Protein AF-T1GFI7-F1 (afdb_monomer_lite)

Secondary structure (DSSP, 8-state):
-PPP-------TT-SS-SEEEEEETTEEEEEEEEEETTEEEEEEEEEETTT--EEEEEEE-HHHHHHHHHHHHHHHHHHHHHHHHHHHHHHHHHHHHHHHHHHHHHTT------------------

InterPro domains:
  IPR003417 Core-binding factor, beta subunit [PF02312] (8-99)
  IPR003417 Core-binding factor, beta sub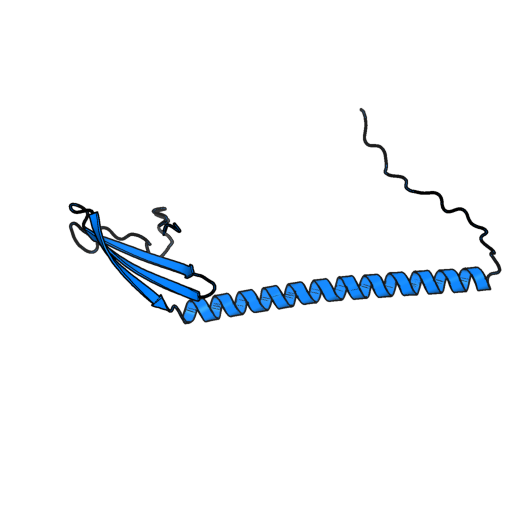unit [PTHR10276] (13-108)
  IPR036552 Core-binding factor, beta subunit superfamily [G3DSA:2.40.250.10] (2-75)
  IPR036552 Core-binding factor, beta subunit superfamily [SSF50723] (6-73)

pLDDT: mean 78.05, std 18.3, range [36.25, 94.75]

Organism: Megaselia scalaris (NCBI:txid36166)

Foldseek 3Di:
DDDDDADQPPPVPPPDHQWDCPPDPQKIWGWDWDADPNFTWIKTKMAGNPVRDIDIDIDGDPVVSVVVVVVVVVVVVVVVVVVVVVVVVVVVVVVVVVVVVVVCVVVVPPPDDDPDDDDPDDDDDD

Sequence (126 aa):
MDAIVFNANQNPYIPDKECDFDKEHGKVHLKSHFIMNGVCVRFRGWLDLDRLDGVGCLEYDERRAMHEDAILRDQIECYNRQLRQIEDSKRVYRDVNRQEEMEAVRRGIATGATRISLFSSETQAR

Structure (mmCIF, N/CA/C/O backbone):
data_AF-T1GFI7-F1
#
_entry.id   AF-T1GFI7-F1
#
loop_
_atom_site.group_PDB
_atom_site.id
_atom_site.type_symbol
_atom_site.label_atom_id
_atom_site.label_alt_id
_atom_site.label_comp_id
_atom_site.label_asym_id
_atom_site.label_entity_id
_atom_site.label_seq_id
_atom_site.pdbx_PDB_ins_code
_atom_site.Cartn_x
_atom_site.Cartn_y
_atom_site.Cartn_z
_atom_site.occupancy
_atom_site.B_iso_or_equiv
_atom_site.auth_seq_id
_atom_site.auth_comp_id
_atom_site.auth_asym_id
_atom_site.auth_atom_id
_atom_site.pdbx_PDB_model_num
ATOM 1 N N . MET A 1 1 ? 10.101 -11.925 11.818 1.00 44.12 1 MET A N 1
ATOM 2 C CA . MET A 1 1 ? 8.769 -11.409 12.183 1.00 44.12 1 MET A CA 1
ATOM 3 C C . MET A 1 1 ? 8.657 -10.057 11.522 1.00 44.12 1 MET A C 1
ATOM 5 O O . MET A 1 1 ? 9.411 -9.171 11.903 1.00 44.12 1 MET A O 1
ATOM 9 N N . ASP A 1 2 ? 7.806 -9.933 10.510 1.00 63.84 2 ASP A N 1
ATOM 10 C CA . ASP A 1 2 ? 7.542 -8.643 9.876 1.00 63.84 2 ASP A CA 1
ATOM 11 C C . ASP A 1 2 ? 6.572 -7.870 10.771 1.00 63.84 2 ASP A C 1
ATOM 13 O O . ASP A 1 2 ? 5.488 -8.360 11.092 1.00 63.84 2 ASP A O 1
ATOM 17 N N . ALA A 1 3 ? 7.000 -6.705 11.252 1.00 71.12 3 ALA A N 1
ATOM 18 C CA . ALA A 1 3 ? 6.187 -5.841 12.096 1.00 71.12 3 ALA A CA 1
ATOM 19 C C . ALA A 1 3 ? 5.487 -4.787 11.233 1.00 71.12 3 ALA A C 1
ATOM 21 O O . ALA A 1 3 ? 6.112 -4.180 10.363 1.00 71.12 3 ALA A O 1
ATOM 22 N N . ILE A 1 4 ? 4.202 -4.542 11.496 1.00 77.00 4 ILE A N 1
ATOM 23 C CA . ILE A 1 4 ? 3.491 -3.404 10.909 1.00 77.00 4 ILE A CA 1
ATOM 24 C C . ILE A 1 4 ? 3.880 -2.165 11.712 1.00 77.00 4 ILE A C 1
ATOM 26 O O . ILE A 1 4 ? 3.620 -2.088 12.913 1.00 77.00 4 ILE A O 1
ATOM 30 N N . VAL A 1 5 ? 4.526 -1.211 11.047 1.00 78.75 5 VAL A N 1
ATOM 31 C CA . VAL A 1 5 ? 4.961 0.050 11.650 1.00 78.75 5 VAL A 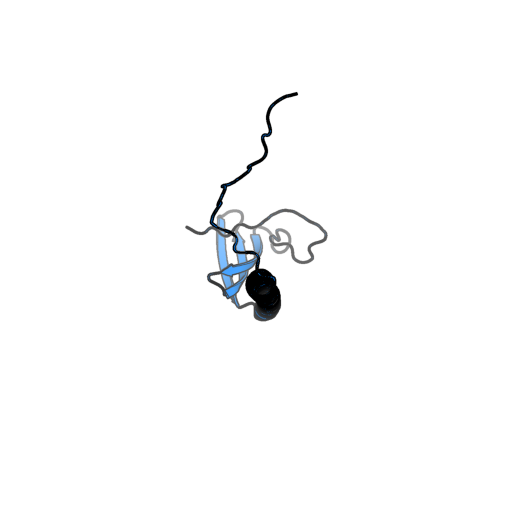CA 1
ATOM 32 C C . VAL A 1 5 ? 4.018 1.153 11.192 1.00 78.75 5 VAL A C 1
ATOM 34 O O . VAL A 1 5 ? 3.875 1.384 9.995 1.00 78.75 5 VAL A O 1
ATOM 37 N N . PHE A 1 6 ? 3.394 1.834 12.149 1.00 76.38 6 PHE A N 1
ATOM 38 C CA . PHE A 1 6 ? 2.564 3.012 11.897 1.00 76.38 6 PHE A CA 1
ATOM 39 C C . PHE A 1 6 ? 3.391 4.260 12.161 1.00 76.38 6 PHE A C 1
ATOM 41 O O . PHE A 1 6 ? 4.041 4.365 13.208 1.00 76.38 6 PHE A O 1
ATOM 48 N N . ASN A 1 7 ? 3.383 5.208 11.229 1.00 67.62 7 ASN A N 1
ATOM 49 C CA . ASN A 1 7 ? 4.101 6.452 11.429 1.00 67.62 7 ASN A CA 1
ATOM 50 C C . ASN A 1 7 ? 3.163 7.477 12.066 1.00 67.62 7 ASN A C 1
ATOM 52 O O . ASN A 1 7 ? 2.286 8.038 11.417 1.00 67.62 7 ASN A O 1
ATOM 56 N N . ALA A 1 8 ? 3.385 7.764 13.348 1.00 62.25 8 ALA A N 1
ATOM 57 C CA . ALA A 1 8 ? 2.638 8.782 14.076 1.00 62.25 8 ALA A CA 1
ATOM 58 C C . ALA A 1 8 ? 3.033 10.221 13.695 1.00 62.25 8 ALA A C 1
ATOM 60 O O . ALA A 1 8 ? 2.642 11.148 14.402 1.00 62.25 8 ALA A O 1
ATOM 61 N N . ASN A 1 9 ? 3.805 10.437 12.617 1.00 55.91 9 ASN A N 1
ATOM 62 C CA . ASN A 1 9 ? 4.057 11.771 12.085 1.00 55.91 9 ASN A CA 1
ATOM 63 C C . ASN A 1 9 ? 2.718 12.432 11.764 1.00 55.91 9 ASN A C 1
ATOM 65 O O . ASN A 1 9 ? 2.091 12.169 10.738 1.00 55.91 9 ASN A O 1
ATOM 69 N N . GLN A 1 10 ? 2.302 13.308 12.674 1.00 55.91 10 GLN A N 1
ATOM 70 C CA . GLN A 1 10 ? 1.141 14.172 12.573 1.00 55.91 10 GLN A CA 1
ATOM 71 C C . GLN A 1 10 ? 1.416 15.217 11.493 1.00 55.91 10 GLN A C 1
ATOM 73 O O . GLN A 1 10 ? 1.559 16.398 11.785 1.00 55.91 10 GLN A O 1
ATOM 78 N N . ASN A 1 11 ? 1.562 14.796 10.238 1.00 55.12 11 ASN A N 1
ATOM 79 C CA . ASN A 1 11 ? 1.532 15.715 9.121 1.00 55.12 11 ASN A CA 1
ATOM 80 C C . ASN A 1 11 ? 0.065 16.145 8.956 1.00 55.12 11 ASN A C 1
ATOM 82 O O . ASN A 1 11 ? -0.745 15.332 8.503 1.00 55.12 11 ASN A O 1
ATOM 86 N N . PRO A 1 12 ? -0.306 17.388 9.316 1.00 57.31 12 PRO A N 1
ATOM 87 C CA . PRO A 1 12 ? -1.703 17.827 9.322 1.00 57.31 12 PRO A CA 1
ATOM 88 C C . PRO A 1 12 ? -2.323 17.854 7.919 1.00 57.31 12 PRO A C 1
ATOM 90 O O . PRO A 1 12 ? -3.535 17.994 7.785 1.00 57.31 12 PRO A O 1
ATOM 93 N N . TYR A 1 13 ? -1.491 17.737 6.880 1.00 55.59 13 TYR A N 1
ATOM 94 C CA . TYR A 1 13 ? -1.889 17.750 5.478 1.00 55.59 13 TYR A CA 1
ATOM 95 C C . TYR A 1 13 ? -2.208 16.361 4.916 1.00 55.59 13 TYR A C 1
ATOM 97 O O . TYR A 1 13 ? -2.647 16.271 3.771 1.00 55.59 13 TYR A O 1
ATOM 105 N N . ILE A 1 14 ? -1.998 15.282 5.681 1.00 60.09 14 ILE A N 1
ATOM 106 C CA . ILE A 1 14 ? -2.422 13.940 5.270 1.00 60.09 14 ILE A CA 1
ATOM 107 C C . ILE A 1 14 ? -3.880 13.752 5.720 1.00 60.09 14 ILE A C 1
ATOM 109 O O . ILE A 1 14 ? -4.145 13.726 6.923 1.00 60.09 14 ILE A O 1
ATOM 113 N N . PRO A 1 15 ? -4.840 13.638 4.782 1.00 56.78 15 PRO A N 1
ATOM 114 C CA . PRO A 1 15 ? -6.267 13.617 5.107 1.00 56.78 15 PRO A CA 1
ATOM 115 C C . PRO A 1 15 ? -6.718 12.347 5.850 1.00 56.78 15 PRO A C 1
ATOM 117 O O . PRO A 1 15 ? -7.741 12.378 6.527 1.00 56.78 15 PRO A O 1
ATOM 120 N N . ASP A 1 16 ? -5.958 11.251 5.771 1.00 63.53 16 ASP A N 1
ATOM 121 C CA . ASP A 1 16 ? -6.195 10.021 6.534 1.00 63.53 16 ASP A CA 1
ATOM 122 C C . ASP A 1 16 ? -5.066 9.825 7.554 1.00 63.53 16 ASP A C 1
ATOM 124 O O . ASP A 1 16 ? -3.975 9.362 7.219 1.00 63.53 16 ASP A O 1
ATOM 128 N N . LYS A 1 17 ? -5.325 10.184 8.816 1.00 69.88 17 LYS A N 1
ATOM 129 C CA . LYS A 1 17 ? -4.415 9.861 9.921 1.00 69.88 17 LYS A CA 1
ATOM 130 C C . LYS A 1 17 ? -4.311 8.338 10.052 1.00 69.88 17 LYS A C 1
ATOM 132 O O . LYS A 1 17 ? -5.332 7.659 10.168 1.00 69.88 17 LYS A O 1
ATOM 137 N N . GLU A 1 18 ? -3.087 7.812 10.076 1.00 79.31 18 GLU A N 1
ATOM 138 C CA . GLU A 1 18 ? -2.847 6.376 10.291 1.00 79.31 18 GLU A CA 1
ATOM 139 C C . GLU A 1 18 ? -3.267 5.920 11.698 1.00 79.31 18 GLU A C 1
ATOM 141 O O . GLU A 1 18 ? -3.679 4.775 11.883 1.00 79.31 18 GLU A O 1
ATOM 146 N N . CYS A 1 19 ? -3.225 6.832 12.675 1.00 86.12 19 CYS A N 1
ATOM 147 C CA . CYS A 1 19 ? -3.626 6.599 14.060 1.00 86.12 19 CYS A CA 1
ATOM 148 C C . CYS A 1 19 ? -4.655 7.649 14.499 1.00 86.12 19 CYS A C 1
ATOM 150 O O . CYS A 1 19 ? -4.383 8.851 14.446 1.00 86.12 19 CYS A O 1
ATOM 152 N N . ASP A 1 20 ? -5.815 7.196 14.961 1.00 86.38 20 ASP A N 1
ATOM 153 C CA . ASP A 1 20 ? -6.909 8.037 15.445 1.00 86.38 20 ASP A CA 1
ATOM 154 C C . ASP A 1 20 ? -7.263 7.657 16.889 1.00 86.38 20 ASP A C 1
ATOM 156 O O . ASP A 1 20 ? -7.754 6.558 17.150 1.00 86.38 20 ASP A O 1
ATOM 160 N N . PHE A 1 21 ? -6.974 8.570 17.818 1.00 87.00 21 PHE A N 1
ATOM 161 C CA . PHE A 1 21 ? -7.215 8.422 19.257 1.00 87.00 21 PHE A CA 1
ATOM 162 C C . PHE A 1 21 ? -8.526 9.080 19.711 1.00 87.00 21 PHE A C 1
ATOM 164 O O . PHE A 1 21 ? -8.972 8.846 20.830 1.00 87.00 21 PHE A O 1
ATOM 171 N N . ASP A 1 22 ? -9.136 9.912 18.862 1.00 86.56 22 ASP A N 1
ATOM 172 C CA . ASP A 1 22 ? -10.288 10.742 19.234 1.00 86.56 22 ASP A CA 1
ATOM 173 C C . ASP A 1 22 ? -11.617 10.076 18.856 1.00 86.56 22 ASP A C 1
ATOM 175 O O . ASP A 1 22 ? -12.682 10.456 19.343 1.00 86.56 22 ASP A O 1
ATOM 179 N N . LYS A 1 23 ? -11.569 9.071 17.977 1.00 86.44 23 LYS A N 1
ATOM 180 C CA . LYS A 1 23 ? -12.758 8.389 17.467 1.00 86.44 23 LYS A CA 1
ATOM 181 C C . LYS A 1 23 ? -13.518 7.571 18.516 1.00 86.44 23 LYS A C 1
ATOM 183 O O . LYS A 1 23 ? -14.744 7.509 18.444 1.00 86.44 23 LYS A O 1
ATOM 188 N N . GLU A 1 24 ? -12.825 6.940 19.461 1.00 88.12 24 GLU A N 1
ATOM 189 C CA . GLU A 1 24 ? -13.441 6.196 20.565 1.00 88.12 24 GLU A CA 1
ATOM 190 C C . GLU A 1 24 ? -12.571 6.321 21.821 1.00 88.12 24 GLU A C 1
ATOM 192 O O . GLU A 1 24 ? -11.369 6.072 21.781 1.00 88.12 24 GLU A O 1
ATOM 197 N N . HIS A 1 25 ? -13.166 6.708 22.953 1.00 88.81 25 HIS A N 1
ATOM 198 C CA . HIS A 1 25 ? -12.411 6.881 24.193 1.00 88.81 25 HIS A CA 1
ATOM 199 C C . HIS A 1 25 ? -11.844 5.544 24.688 1.00 88.81 25 HIS A C 1
ATOM 201 O O . HIS A 1 25 ? -12.550 4.537 24.710 1.00 88.81 25 HIS A O 1
ATOM 207 N N . GLY A 1 26 ? -10.576 5.542 25.100 1.00 91.00 26 GLY A N 1
ATOM 208 C CA . GLY A 1 26 ? -9.889 4.334 25.567 1.00 91.00 26 GLY A CA 1
ATOM 209 C C . GLY A 1 26 ? -9.424 3.393 24.449 1.00 91.00 26 GLY A C 1
ATOM 210 O O . GLY A 1 26 ? -8.823 2.363 24.743 1.00 91.00 26 GLY A O 1
ATOM 211 N N . LYS A 1 27 ? -9.643 3.736 23.170 1.00 93.81 27 LYS A N 1
ATOM 212 C CA . LYS A 1 27 ? -9.156 2.953 22.028 1.00 93.81 27 LYS A CA 1
ATOM 213 C C . LYS A 1 27 ? -8.435 3.826 21.015 1.00 93.81 27 LYS A C 1
ATOM 215 O O . LYS A 1 27 ? -8.781 4.980 20.797 1.00 93.81 27 LYS A O 1
ATOM 220 N N . VAL A 1 28 ? -7.458 3.240 20.337 1.00 92.25 28 VAL A N 1
ATOM 221 C CA . VAL A 1 28 ? -6.841 3.831 19.149 1.00 92.25 28 VAL A CA 1
ATOM 222 C C . VAL A 1 28 ? -7.277 3.056 17.916 1.00 92.25 28 VAL A C 1
ATOM 224 O O . VAL A 1 28 ? -7.143 1.835 17.848 1.00 92.25 28 VAL A O 1
ATOM 227 N N . HIS A 1 29 ? -7.806 3.762 16.924 1.00 91.75 29 HIS A N 1
ATOM 228 C CA . HIS A 1 29 ? -8.098 3.208 15.613 1.00 91.75 29 HIS A CA 1
ATOM 229 C C . HIS A 1 29 ? -6.887 3.348 14.701 1.00 91.75 29 HIS A C 1
ATOM 231 O O . HIS A 1 29 ? -6.322 4.428 14.547 1.00 91.75 29 HIS A O 1
ATOM 237 N N . LEU A 1 30 ? -6.529 2.245 14.059 1.00 91.06 30 LEU A N 1
ATOM 238 C CA . LEU A 1 30 ? -5.362 2.135 13.199 1.00 91.06 30 LEU A CA 1
ATOM 239 C C . LEU A 1 30 ? -5.822 1.914 11.761 1.00 91.06 30 LEU A C 1
ATOM 241 O O . LEU A 1 30 ? -6.662 1.049 11.485 1.00 91.06 30 LEU A O 1
ATOM 245 N N . LYS A 1 31 ? -5.258 2.685 10.837 1.00 90.19 31 LYS A N 1
ATOM 246 C CA . LYS A 1 31 ? -5.404 2.496 9.397 1.00 90.19 31 LYS A CA 1
ATOM 247 C C . LYS A 1 31 ? -4.034 2.588 8.748 1.00 90.19 31 LYS A C 1
ATOM 249 O O . LYS A 1 31 ? -3.278 3.507 9.021 1.00 90.19 31 LYS A O 1
ATOM 254 N N . SER A 1 32 ? -3.724 1.663 7.855 1.00 88.75 32 SER A N 1
ATOM 255 C CA . SER A 1 32 ? -2.513 1.751 7.040 1.00 88.75 32 SER A CA 1
ATOM 256 C C . SER A 1 32 ? -2.740 1.072 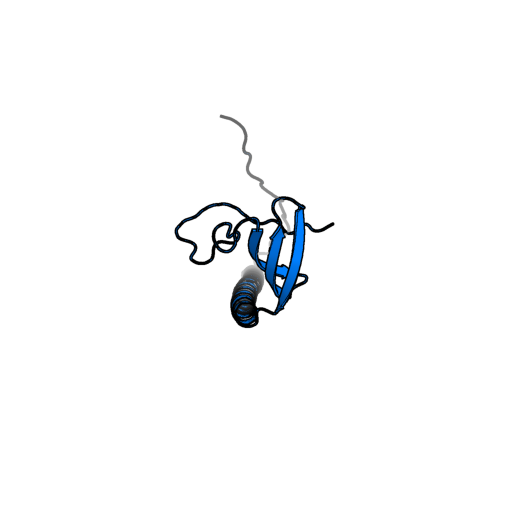5.698 1.00 88.75 32 SER A C 1
ATOM 258 O O . SER A 1 32 ? -3.556 0.159 5.588 1.00 88.75 32 SER A O 1
ATOM 260 N N . HIS A 1 33 ? -2.030 1.525 4.673 1.00 88.12 33 HIS A N 1
ATOM 261 C CA . HIS A 1 33 ? -2.033 0.918 3.350 1.00 88.12 33 HIS A CA 1
ATOM 262 C C . HIS A 1 33 ? -0.613 0.485 3.017 1.00 88.12 33 HIS A C 1
ATOM 264 O O . HIS A 1 33 ? 0.306 1.299 3.083 1.00 88.12 33 HIS A O 1
ATOM 270 N N . PHE A 1 34 ? -0.432 -0.771 2.628 1.00 87.94 34 PHE A N 1
ATOM 271 C CA . PHE A 1 34 ? 0.886 -1.289 2.285 1.00 87.94 34 PHE A CA 1
ATOM 272 C C . PHE A 1 34 ? 0.794 -2.435 1.278 1.00 87.94 34 PHE A C 1
ATOM 274 O O . PHE A 1 34 ? -0.282 -2.962 0.995 1.00 87.94 34 PHE A O 1
ATOM 281 N N . ILE A 1 35 ? 1.942 -2.801 0.712 1.00 89.69 35 ILE A N 1
ATOM 282 C CA . ILE A 1 35 ? 2.060 -3.894 -0.250 1.00 89.69 35 ILE A CA 1
ATOM 283 C C . ILE A 1 35 ? 2.653 -5.097 0.478 1.00 89.69 35 ILE A C 1
ATOM 285 O O . ILE A 1 35 ? 3.789 -5.044 0.945 1.00 89.69 35 ILE A O 1
ATOM 289 N N . MET A 1 36 ? 1.893 -6.186 0.575 1.00 89.19 36 MET A N 1
ATOM 290 C CA . MET A 1 36 ? 2.338 -7.441 1.179 1.00 89.19 36 MET A CA 1
ATOM 291 C C . MET A 1 36 ? 2.498 -8.495 0.088 1.00 89.19 36 MET A C 1
ATOM 293 O O . MET A 1 36 ? 1.518 -8.865 -0.552 1.00 89.19 36 MET A O 1
ATOM 297 N N . ASN A 1 37 ? 3.723 -8.983 -0.131 1.00 89.69 37 ASN A N 1
ATOM 298 C CA . ASN A 1 37 ? 4.018 -10.002 -1.151 1.00 89.69 37 ASN A CA 1
ATOM 299 C C . ASN A 1 37 ? 3.473 -9.643 -2.553 1.00 89.69 37 ASN A C 1
ATOM 301 O O . ASN A 1 37 ? 2.980 -10.504 -3.275 1.00 89.69 37 ASN A O 1
ATOM 305 N N . GLY A 1 38 ? 3.518 -8.358 -2.922 1.00 89.88 38 GLY A N 1
ATOM 306 C CA . GLY A 1 38 ? 2.992 -7.856 -4.199 1.00 89.88 38 GLY A CA 1
ATOM 307 C C . GLY A 1 38 ? 1.487 -7.558 -4.221 1.00 89.88 38 GLY A C 1
ATOM 308 O O . GLY A 1 38 ? 0.979 -7.114 -5.245 1.00 89.88 38 GLY A O 1
ATOM 309 N N . VAL A 1 39 ? 0.767 -7.749 -3.112 1.00 92.44 39 VAL A N 1
ATOM 310 C CA . VAL A 1 39 ? -0.668 -7.446 -3.006 1.00 92.44 39 VAL A CA 1
ATOM 311 C C . VAL A 1 39 ? -0.872 -6.142 -2.240 1.00 92.44 39 VAL A C 1
ATOM 313 O O . VAL A 1 39 ? -0.439 -6.015 -1.096 1.00 92.44 39 VAL A O 1
ATOM 316 N N . CYS A 1 40 ? -1.559 -5.178 -2.856 1.00 93.19 40 CYS A N 1
ATOM 317 C CA . CYS A 1 40 ? -1.974 -3.953 -2.173 1.00 93.19 40 CYS A CA 1
ATOM 318 C C . CYS A 1 40 ? -3.094 -4.263 -1.179 1.00 93.19 40 CYS A C 1
ATOM 320 O O . CYS A 1 40 ? -4.175 -4.720 -1.563 1.00 93.19 40 CYS A O 1
ATOM 322 N N . VAL A 1 41 ? -2.836 -3.996 0.097 1.00 93.56 41 VAL A N 1
ATOM 323 C CA . VAL A 1 41 ? -3.783 -4.221 1.186 1.00 93.56 41 VAL A CA 1
ATOM 324 C C . VAL A 1 41 ? -3.963 -2.964 2.023 1.00 93.56 41 VAL A C 1
ATOM 326 O O . VAL A 1 41 ? -3.070 -2.124 2.155 1.00 93.56 41 VAL A O 1
ATOM 329 N N . ARG A 1 42 ? -5.142 -2.860 2.625 1.00 92.06 42 ARG A N 1
ATOM 330 C CA . ARG A 1 42 ? -5.496 -1.867 3.627 1.00 92.06 42 ARG A CA 1
ATOM 331 C C . ARG A 1 42 ? -5.714 -2.569 4.957 1.00 92.06 42 ARG A C 1
ATOM 333 O O . ARG A 1 42 ? -6.626 -3.378 5.099 1.00 92.06 42 ARG A O 1
ATOM 340 N N . PHE A 1 43 ? -4.895 -2.230 5.937 1.00 92.56 43 PHE A N 1
ATOM 341 C CA . PHE A 1 43 ? -5.102 -2.616 7.321 1.00 92.56 43 PHE A CA 1
ATOM 342 C C . PHE A 1 43 ? -6.086 -1.670 7.994 1.00 92.56 43 PHE A C 1
ATOM 344 O O . PHE A 1 43 ? -5.967 -0.447 7.881 1.00 92.56 43 PHE A O 1
ATOM 351 N N . ARG A 1 44 ? -7.043 -2.243 8.723 1.00 92.50 44 ARG A N 1
ATOM 352 C CA . ARG A 1 44 ? -7.954 -1.507 9.598 1.00 92.50 44 ARG A CA 1
ATOM 353 C C . ARG A 1 44 ? -8.089 -2.261 10.904 1.00 92.50 44 ARG A C 1
ATOM 355 O O . ARG A 1 44 ? -8.392 -3.450 10.901 1.00 92.50 44 ARG A O 1
ATOM 362 N N . GLY A 1 45 ? -7.912 -1.565 12.014 1.00 93.81 45 GLY A N 1
ATOM 363 C CA . GLY A 1 45 ? -8.049 -2.175 13.325 1.00 93.81 45 GLY A CA 1
ATOM 364 C C . GLY A 1 45 ? -8.293 -1.168 14.428 1.00 93.81 45 GLY A C 1
ATOM 365 O O . GLY A 1 45 ? -8.389 0.041 14.198 1.00 93.81 45 GLY A O 1
ATOM 366 N N . TRP A 1 46 ? -8.414 -1.697 15.632 1.00 94.19 46 TRP A N 1
ATOM 367 C CA . TRP A 1 46 ? -8.439 -0.930 16.864 1.00 94.19 46 TRP A CA 1
ATOM 368 C C . TRP A 1 46 ? -7.606 -1.645 17.923 1.00 94.19 46 TRP A C 1
ATOM 370 O O . TRP A 1 46 ? -7.445 -2.865 17.867 1.00 94.19 46 TRP A O 1
ATO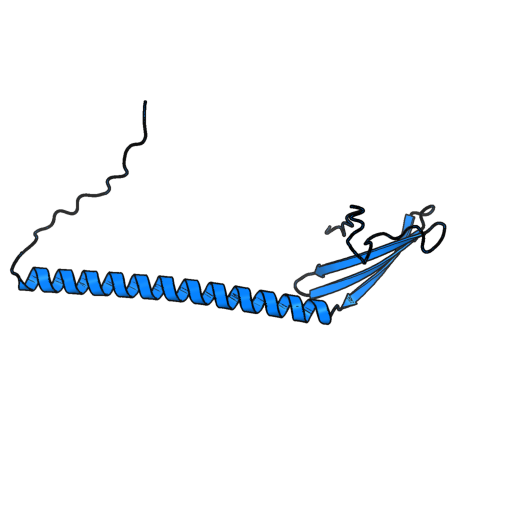M 380 N N . LEU A 1 47 ? -7.091 -0.874 18.872 1.00 94.25 47 LEU A N 1
ATOM 381 C CA . LEU A 1 47 ? -6.339 -1.349 20.024 1.00 94.25 47 LEU A CA 1
ATOM 382 C C . LEU A 1 47 ? -6.873 -0.646 21.278 1.00 94.25 47 LEU A C 1
ATOM 384 O O . LEU A 1 47 ? -7.027 0.575 21.276 1.00 94.25 47 LEU A O 1
ATOM 388 N N . ASP A 1 48 ? -7.181 -1.412 22.315 1.00 94.56 48 ASP A N 1
ATOM 389 C CA . ASP A 1 48 ? -7.514 -0.939 23.657 1.00 94.56 48 ASP A CA 1
ATOM 390 C C . ASP A 1 48 ? -6.253 -0.390 24.337 1.00 94.56 48 ASP A C 1
ATOM 392 O O . ASP A 1 48 ? -5.208 -1.046 24.356 1.00 94.56 48 ASP A O 1
ATOM 396 N N . LEU A 1 49 ? -6.331 0.834 24.858 1.00 90.94 49 LEU A N 1
ATOM 397 C CA . LEU A 1 49 ? -5.180 1.530 25.437 1.00 90.94 49 LEU A CA 1
ATOM 398 C C . LEU A 1 49 ? -4.793 1.000 26.823 1.00 90.94 49 LEU A C 1
ATOM 400 O O . LEU A 1 49 ? -3.630 1.127 27.204 1.00 90.94 49 LEU A O 1
ATOM 404 N N . ASP A 1 50 ? -5.728 0.386 27.550 1.00 92.75 50 ASP A N 1
ATOM 405 C CA . ASP A 1 50 ? -5.489 -0.127 28.899 1.00 92.75 50 ASP A CA 1
ATOM 406 C C . ASP A 1 50 ? -5.014 -1.582 28.856 1.00 92.75 50 ASP A C 1
ATOM 408 O O . ASP A 1 50 ? -4.058 -1.967 29.533 1.00 92.75 50 ASP A O 1
ATOM 412 N N . ARG A 1 51 ? -5.681 -2.413 28.049 1.00 94.75 51 ARG A N 1
ATOM 413 C CA . ARG A 1 51 ? -5.412 -3.856 27.957 1.00 94.75 51 ARG A CA 1
ATOM 414 C C . ARG A 1 51 ? -4.376 -4.215 26.898 1.00 94.75 51 ARG A C 1
ATOM 416 O O . ARG A 1 51 ? -3.866 -5.336 26.926 1.00 94.75 51 ARG A O 1
ATOM 423 N N . LEU A 1 52 ? -4.054 -3.284 25.996 1.00 93.12 52 LEU A N 1
ATOM 424 C CA . LEU A 1 52 ? -3.161 -3.491 24.851 1.00 93.12 52 LEU A CA 1
ATOM 425 C C . LEU A 1 52 ? -3.582 -4.678 23.970 1.00 93.12 52 LEU A C 1
ATOM 427 O O . LEU A 1 52 ? -2.748 -5.317 23.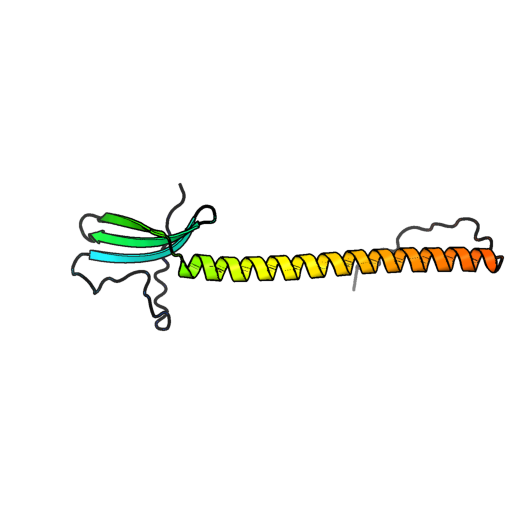327 1.00 93.12 52 LEU A O 1
ATOM 431 N N . ASP A 1 53 ? -4.881 -4.977 23.935 1.00 93.50 53 ASP A N 1
ATOM 432 C CA . ASP A 1 53 ? -5.479 -5.960 23.045 1.00 93.50 53 ASP A CA 1
ATOM 433 C C . ASP A 1 53 ? -6.293 -5.274 21.953 1.00 93.50 53 ASP A C 1
ATOM 435 O O . ASP A 1 53 ? -6.696 -4.120 22.054 1.00 93.50 53 ASP A O 1
ATOM 439 N N . GLY A 1 54 ? -6.478 -5.963 20.838 1.00 92.94 54 GLY A N 1
ATOM 440 C CA . GLY A 1 54 ? -7.079 -5.345 19.675 1.00 92.94 54 GLY A CA 1
ATOM 441 C C . GLY A 1 54 ? -7.382 -6.344 18.586 1.00 92.94 54 GLY A C 1
ATOM 442 O O . GLY A 1 54 ? -6.960 -7.502 18.624 1.00 92.94 54 GLY A O 1
ATOM 443 N N . VAL A 1 55 ? -8.123 -5.874 17.593 1.00 94.38 55 VAL A N 1
ATOM 444 C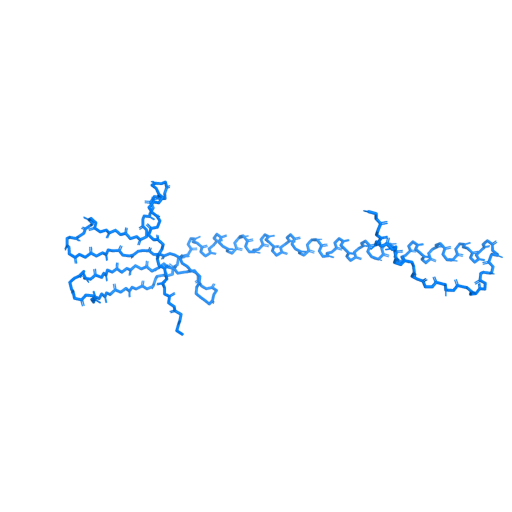 CA . VAL A 1 55 ? -8.475 -6.651 16.410 1.00 94.38 55 VAL A CA 1
ATOM 445 C C . VAL A 1 55 ? -8.186 -5.802 15.186 1.00 94.38 55 VAL A C 1
ATOM 447 O O . VAL A 1 55 ? -8.515 -4.616 15.141 1.00 94.38 55 VAL A O 1
ATOM 450 N N . GLY A 1 56 ? -7.589 -6.426 14.177 1.00 94.12 56 GLY A N 1
ATOM 451 C CA . GLY A 1 56 ? -7.374 -5.817 12.875 1.00 94.12 56 GLY A CA 1
ATOM 452 C C . GLY A 1 56 ? -7.648 -6.807 11.755 1.00 94.12 56 GLY A C 1
ATOM 453 O O . GLY A 1 56 ? -7.448 -8.011 11.912 1.00 94.12 56 GLY A O 1
ATOM 454 N N . CYS A 1 57 ? -8.113 -6.290 10.626 1.00 93.69 57 CYS A N 1
ATOM 455 C CA . CYS A 1 57 ? -8.287 -7.042 9.395 1.00 93.69 57 CYS A CA 1
ATOM 456 C C . CYS A 1 57 ? -7.489 -6.401 8.256 1.00 93.69 57 CYS A C 1
ATOM 458 O O . CYS A 1 57 ? -7.199 -5.201 8.256 1.00 93.69 57 CYS A O 1
ATOM 460 N N . LEU A 1 58 ? -7.133 -7.238 7.283 1.00 93.56 58 LEU A N 1
ATOM 461 C CA . LEU A 1 58 ? -6.565 -6.816 6.011 1.00 93.56 58 LEU A CA 1
ATOM 462 C C . LEU A 1 58 ? -7.650 -6.910 4.945 1.00 93.56 58 LEU A C 1
ATOM 464 O O . LEU A 1 58 ? -8.295 -7.945 4.787 1.00 93.56 58 LEU A O 1
ATOM 468 N N . GLU A 1 59 ? -7.829 -5.823 4.214 1.00 94.62 59 GLU A N 1
ATOM 469 C CA . GLU A 1 59 ? -8.742 -5.722 3.084 1.00 94.62 59 GLU A CA 1
ATOM 470 C C . GLU A 1 59 ? -7.924 -5.524 1.808 1.00 94.62 59 GLU A C 1
ATOM 472 O O . GLU A 1 59 ? -6.919 -4.815 1.817 1.00 94.62 59 GLU A O 1
ATOM 477 N N . TYR A 1 60 ? -8.347 -6.123 0.699 1.00 93.94 60 TYR A N 1
ATOM 478 C CA . TYR A 1 60 ? -7.734 -5.844 -0.596 1.00 93.94 60 TYR A CA 1
ATOM 479 C C . TYR A 1 60 ? -8.061 -4.412 -1.042 1.00 93.94 60 TYR A C 1
ATOM 481 O O . TYR A 1 60 ? -9.220 -3.993 -0.994 1.00 93.94 60 TYR A O 1
ATOM 489 N N . ASP A 1 61 ? -7.046 -3.664 -1.478 1.00 93.44 61 ASP A N 1
ATOM 490 C CA . ASP A 1 61 ? -7.206 -2.293 -1.966 1.00 93.44 61 ASP A CA 1
ATOM 491 C C . ASP A 1 61 ? -7.076 -2.254 -3.493 1.00 93.44 61 ASP A C 1
ATOM 493 O O . ASP A 1 61 ? -5.994 -2.041 -4.041 1.00 93.44 61 ASP A O 1
ATOM 497 N N . GLU A 1 62 ? -8.198 -2.476 -4.183 1.00 93.25 62 GLU A N 1
ATOM 498 C CA . GLU A 1 62 ? -8.258 -2.528 -5.650 1.00 93.25 62 GLU A CA 1
ATOM 499 C C . GLU A 1 62 ? -7.816 -1.210 -6.295 1.00 93.25 62 GLU A C 1
ATOM 501 O O . GLU A 1 62 ? -7.052 -1.205 -7.258 1.00 93.25 62 GLU A O 1
ATOM 506 N N . ARG A 1 63 ? -8.239 -0.068 -5.739 1.00 92.12 63 ARG A N 1
ATOM 507 C CA . ARG A 1 63 ? -7.904 1.245 -6.306 1.00 92.12 63 ARG A CA 1
ATOM 508 C C . ARG A 1 63 ? -6.406 1.499 -6.260 1.00 92.12 63 ARG A C 1
ATOM 510 O O . ARG A 1 63 ? -5.835 1.940 -7.257 1.00 92.12 63 ARG A O 1
ATOM 517 N N . ARG A 1 64 ? -5.767 1.210 -5.122 1.00 89.06 64 ARG A N 1
ATOM 518 C CA . ARG A 1 64 ? -4.309 1.312 -5.019 1.00 89.06 64 ARG A CA 1
ATOM 519 C C . ARG A 1 64 ? -3.618 0.273 -5.881 1.00 89.06 64 ARG A C 1
ATOM 521 O O . ARG A 1 64 ? -2.667 0.637 -6.555 1.00 89.06 64 ARG A O 1
ATOM 528 N N . ALA A 1 65 ? -4.115 -0.962 -5.933 1.00 92.62 65 ALA A N 1
ATOM 529 C CA . ALA A 1 65 ? -3.545 -1.991 -6.797 1.00 92.62 65 ALA A CA 1
ATOM 530 C C . ALA A 1 65 ? -3.494 -1.543 -8.263 1.00 92.62 65 ALA A C 1
ATOM 532 O O . ALA A 1 65 ? -2.455 -1.677 -8.897 1.00 92.62 65 ALA A O 1
ATOM 533 N N . MET A 1 66 ? -4.573 -0.948 -8.783 1.00 93.75 66 MET A N 1
ATOM 534 C CA . MET A 1 66 ? -4.603 -0.421 -10.152 1.00 93.75 66 MET A CA 1
ATOM 535 C C . MET A 1 66 ? -3.628 0.742 -10.355 1.00 93.75 66 MET A C 1
ATOM 537 O O . MET A 1 66 ? -2.993 0.840 -11.403 1.00 93.75 66 MET A O 1
ATOM 541 N N . HIS A 1 67 ? -3.511 1.634 -9.370 1.00 92.38 67 HIS A N 1
ATOM 542 C CA . HIS A 1 67 ? -2.599 2.773 -9.449 1.00 92.38 67 HIS A CA 1
ATOM 543 C C . HIS A 1 67 ? -1.127 2.339 -9.419 1.00 92.38 67 HIS A C 1
ATOM 545 O O . HIS A 1 67 ? -0.346 2.758 -10.269 1.00 92.38 67 HIS A O 1
ATOM 551 N N . GLU A 1 68 ? -0.769 1.465 -8.480 1.00 91.50 68 GLU A N 1
ATOM 552 C CA . GLU A 1 68 ? 0.576 0.904 -8.344 1.00 91.50 68 GLU A CA 1
ATOM 553 C C . GLU A 1 68 ? 0.939 0.061 -9.577 1.00 91.50 68 GLU A C 1
ATOM 555 O O . GLU A 1 68 ? 2.040 0.191 -10.100 1.00 91.50 68 GLU A O 1
ATOM 560 N N . ASP A 1 69 ? 0.006 -0.736 -10.117 1.00 92.50 69 ASP A N 1
ATOM 561 C CA . ASP A 1 69 ? 0.211 -1.494 -11.361 1.00 92.50 69 ASP A CA 1
ATOM 562 C C . ASP A 1 69 ? 0.454 -0.567 -12.563 1.00 92.50 69 ASP A C 1
ATOM 564 O O . ASP A 1 69 ? 1.354 -0.818 -13.362 1.00 92.50 69 ASP A O 1
ATOM 568 N N . ALA A 1 70 ? -0.277 0.546 -12.678 1.00 93.75 70 ALA A N 1
ATOM 569 C CA . ALA A 1 70 ? -0.032 1.531 -13.732 1.00 93.75 70 ALA A CA 1
ATOM 570 C C . ALA A 1 70 ? 1.365 2.164 -13.618 1.00 93.75 70 ALA A C 1
ATOM 572 O O . ALA A 1 70 ? 2.073 2.265 -14.621 1.00 93.75 70 ALA A O 1
ATOM 573 N N . ILE A 1 71 ? 1.782 2.538 -12.404 1.00 93.44 71 ILE A N 1
ATOM 574 C CA . ILE A 1 71 ? 3.120 3.086 -12.141 1.00 93.44 71 ILE A CA 1
ATOM 575 C C . ILE A 1 71 ? 4.201 2.055 -12.470 1.00 93.44 71 ILE A C 1
ATOM 577 O O . ILE A 1 71 ? 5.172 2.372 -13.156 1.00 93.44 71 ILE A O 1
ATOM 581 N N . LEU A 1 72 ? 4.036 0.813 -12.014 1.00 91.31 72 LEU A N 1
ATOM 582 C CA . LEU A 1 72 ? 4.990 -0.265 -12.267 1.00 91.31 72 LEU A CA 1
ATOM 583 C C . LEU A 1 72 ? 5.122 -0.548 -13.764 1.00 91.31 72 LEU A C 1
ATOM 585 O O . LEU A 1 72 ? 6.236 -0.694 -14.265 1.00 91.31 72 LEU A O 1
ATOM 589 N N . ARG A 1 73 ? 4.008 -0.581 -14.501 1.00 93.31 73 ARG A N 1
ATOM 590 C CA . ARG A 1 73 ? 4.022 -0.754 -15.960 1.00 93.31 73 ARG A CA 1
ATOM 591 C C . ARG A 1 73 ? 4.769 0.373 -16.661 1.00 93.31 73 ARG A C 1
ATOM 593 O O . ARG A 1 73 ? 5.588 0.084 -17.531 1.00 93.31 73 ARG A O 1
ATOM 600 N N . ASP A 1 74 ? 4.529 1.620 -16.267 1.00 94.19 74 ASP A N 1
ATOM 601 C CA . ASP A 1 74 ? 5.216 2.780 -16.841 1.00 94.19 74 ASP A CA 1
ATOM 602 C C . ASP A 1 74 ? 6.727 2.741 -16.560 1.00 94.19 74 ASP A C 1
ATOM 604 O O . ASP A 1 74 ? 7.548 2.922 -17.463 1.00 94.19 74 ASP A O 1
ATOM 608 N N . GLN A 1 75 ? 7.114 2.386 -15.331 1.00 93.56 75 GLN A N 1
ATOM 609 C CA . GLN A 1 75 ? 8.517 2.194 -14.959 1.00 93.56 75 GLN A CA 1
ATOM 610 C C . GLN A 1 75 ? 9.184 1.090 -15.787 1.00 93.56 75 GLN A C 1
ATOM 612 O O . GLN A 1 75 ? 10.289 1.287 -16.299 1.00 93.56 75 GLN A O 1
ATOM 617 N N . ILE A 1 76 ? 8.511 -0.051 -15.964 1.00 93.69 76 ILE A N 1
ATOM 618 C CA . ILE A 1 76 ? 8.998 -1.160 -16.794 1.00 93.69 76 ILE A CA 1
ATOM 619 C C . ILE A 1 76 ? 9.154 -0.710 -18.250 1.00 93.69 76 ILE A C 1
ATOM 621 O O . ILE A 1 76 ? 10.160 -1.021 -18.891 1.00 93.69 76 ILE A O 1
ATOM 625 N N . GLU A 1 77 ? 8.186 0.027 -18.793 1.00 93.94 77 GLU A N 1
ATOM 626 C CA . GLU A 1 77 ? 8.248 0.502 -20.173 1.00 93.94 77 GLU A CA 1
ATOM 627 C C . GLU A 1 77 ? 9.408 1.481 -20.382 1.00 93.94 77 GLU A C 1
ATOM 629 O O . GLU A 1 77 ? 10.204 1.312 -21.315 1.00 93.94 77 GLU A O 1
ATOM 634 N N . CYS A 1 78 ? 9.542 2.465 -19.492 1.00 94.19 78 CYS A N 1
ATOM 635 C CA . CYS A 1 78 ? 10.634 3.430 -19.511 1.00 94.19 78 CYS A CA 1
ATOM 636 C C . CYS A 1 78 ? 11.995 2.733 -19.412 1.00 94.19 78 CYS A C 1
ATOM 638 O O . CYS A 1 78 ? 12.897 3.021 -20.205 1.00 94.19 78 CYS A O 1
ATOM 640 N N . TYR A 1 79 ? 12.128 1.764 -18.506 1.00 91.62 79 TYR A N 1
ATOM 641 C CA . TYR A 1 79 ? 13.346 0.977 -18.345 1.00 91.62 79 TYR A CA 1
ATOM 642 C C . TYR A 1 79 ? 13.689 0.177 -19.612 1.00 91.62 79 TYR A C 1
ATOM 644 O O . TYR A 1 79 ? 14.805 0.253 -20.130 1.00 91.62 79 TYR A O 1
ATOM 652 N N . ASN A 1 80 ? 12.709 -0.519 -20.192 1.00 93.25 80 ASN A N 1
ATOM 653 C CA . ASN A 1 80 ? 12.894 -1.284 -21.427 1.00 93.25 80 ASN A CA 1
ATOM 654 C C . ASN A 1 80 ? 13.246 -0.393 -22.624 1.00 93.25 80 ASN A C 1
ATOM 656 O O . ASN A 1 80 ? 13.980 -0.801 -23.527 1.00 93.25 80 ASN A O 1
ATOM 660 N N . ARG A 1 81 ? 12.712 0.830 -22.668 1.00 92.69 81 ARG A N 1
ATOM 661 C CA . ARG A 1 81 ? 13.051 1.816 -23.698 1.00 92.69 81 ARG A CA 1
ATOM 662 C C . ARG A 1 81 ? 14.513 2.240 -23.591 1.00 92.69 81 ARG A C 1
ATOM 664 O O . ARG A 1 81 ? 15.207 2.235 -24.604 1.00 92.69 81 ARG A O 1
ATOM 671 N N . GLN A 1 82 ? 14.984 2.537 -22.382 1.00 91.81 82 GLN A N 1
ATOM 672 C CA . GLN A 1 82 ? 16.387 2.880 -22.141 1.00 91.81 82 GLN A CA 1
ATOM 673 C C . GLN A 1 82 ? 17.322 1.724 -22.515 1.00 91.81 82 GLN A C 1
ATOM 675 O O . GLN A 1 82 ? 18.319 1.940 -23.201 1.00 91.81 82 GLN A O 1
ATOM 680 N N . LEU A 1 83 ? 16.976 0.488 -22.144 1.00 90.25 83 LEU A N 1
ATOM 681 C CA . LEU A 1 83 ? 17.764 -0.688 -22.519 1.00 90.25 83 LEU A CA 1
ATOM 682 C C . LEU A 1 83 ? 17.891 -0.850 -24.038 1.00 90.25 83 LEU A C 1
ATOM 684 O O . LEU A 1 83 ? 18.999 -1.059 -24.531 1.00 90.25 83 LEU A O 1
ATOM 688 N N . ARG A 1 84 ? 16.787 -0.695 -24.781 1.00 91.06 84 ARG A N 1
ATOM 689 C CA . ARG A 1 84 ? 16.799 -0.759 -26.251 1.00 91.06 84 ARG A CA 1
ATOM 690 C C . ARG A 1 84 ? 17.696 0.309 -26.868 1.00 91.06 84 ARG A C 1
ATOM 692 O O . ARG A 1 84 ? 18.535 -0.017 -27.694 1.00 91.06 84 ARG A O 1
ATOM 699 N N . GLN A 1 85 ? 17.595 1.555 -26.406 1.00 89.19 85 GLN A N 1
ATOM 700 C CA . GLN A 1 85 ? 18.447 2.644 -26.897 1.00 89.19 85 GLN A CA 1
ATOM 701 C C . GLN A 1 85 ? 19.938 2.372 -26.664 1.00 89.19 85 GLN A C 1
ATOM 703 O O . GLN A 1 85 ? 20.769 2.659 -27.525 1.00 89.19 85 GLN A O 1
ATOM 708 N N . ILE A 1 86 ? 20.285 1.797 -25.511 1.00 87.56 86 ILE A N 1
ATOM 709 C CA . ILE A 1 86 ? 21.667 1.418 -25.204 1.00 87.56 86 ILE A CA 1
ATOM 710 C C . ILE A 1 86 ? 22.136 0.285 -26.124 1.00 87.56 86 ILE A C 1
ATOM 712 O O . ILE A 1 86 ? 23.279 0.305 -26.584 1.00 87.56 86 ILE A O 1
ATOM 716 N N . GLU A 1 87 ? 21.289 -0.710 -26.392 1.00 88.31 87 GLU A N 1
ATOM 717 C CA . GLU A 1 87 ? 21.624 -1.809 -27.298 1.00 88.31 87 GLU A CA 1
ATOM 718 C C . GLU A 1 87 ? 21.808 -1.319 -28.739 1.00 88.31 87 GLU A C 1
ATOM 720 O O . GLU A 1 87 ? 22.819 -1.641 -29.366 1.00 88.31 87 GLU A O 1
ATOM 725 N N . ASP A 1 88 ? 20.895 -0.485 -29.230 1.00 87.25 88 ASP A N 1
ATOM 726 C CA . ASP A 1 88 ? 20.962 0.096 -30.569 1.00 87.25 88 ASP A CA 1
ATOM 727 C C . ASP A 1 88 ? 22.206 0.974 -30.728 1.00 87.25 88 ASP A C 1
ATOM 729 O O . ASP A 1 88 ? 22.948 0.825 -31.697 1.00 87.25 88 ASP A O 1
ATOM 733 N N . SER A 1 89 ? 22.517 1.813 -29.737 1.00 87.12 89 SER A N 1
ATOM 734 C CA . SER A 1 89 ? 23.738 2.630 -29.733 1.00 87.12 89 SER A CA 1
ATOM 735 C C . SER A 1 89 ? 25.010 1.771 -29.795 1.00 87.12 89 SER A C 1
ATOM 737 O O . SER A 1 89 ? 25.927 2.059 -30.566 1.00 87.12 89 SER A O 1
ATOM 739 N N . LYS A 1 90 ? 25.055 0.645 -29.065 1.00 82.31 90 LYS A N 1
ATOM 740 C CA . LYS A 1 90 ? 26.172 -0.315 -29.145 1.00 82.31 90 LYS A CA 1
ATOM 741 C C . LYS A 1 90 ? 26.271 -0.987 -30.513 1.00 82.31 90 LYS A C 1
ATOM 743 O O . LYS A 1 90 ? 27.386 -1.254 -30.963 1.00 82.31 90 LYS A O 1
ATOM 748 N N . ARG A 1 91 ? 25.141 -1.295 -31.157 1.00 80.19 91 ARG A N 1
ATOM 749 C CA . ARG A 1 91 ? 25.116 -1.865 -32.514 1.00 80.19 91 ARG A CA 1
ATOM 750 C C . ARG A 1 91 ? 25.642 -0.857 -33.531 1.00 80.19 91 ARG A C 1
ATOM 752 O O . ARG A 1 91 ? 26.571 -1.191 -34.255 1.00 80.19 91 ARG A O 1
ATOM 759 N N . VAL A 1 92 ? 25.153 0.383 -33.492 1.00 78.81 92 VAL A N 1
ATOM 760 C CA . VAL A 1 92 ? 25.629 1.475 -34.356 1.00 78.81 92 VAL A CA 1
ATOM 761 C C . VAL A 1 92 ? 27.126 1.708 -34.164 1.00 78.81 92 VAL A C 1
ATOM 763 O O . VAL A 1 92 ? 27.858 1.750 -35.145 1.00 78.81 92 VAL A O 1
ATOM 766 N N . TYR A 1 93 ? 27.616 1.775 -32.923 1.00 73.94 93 TYR A N 1
ATOM 767 C CA . TYR A 1 93 ? 29.047 1.951 -32.659 1.00 73.94 93 TYR A CA 1
ATOM 768 C C . TYR A 1 93 ? 29.897 0.798 -33.222 1.00 73.94 93 TYR A C 1
ATOM 770 O O . TYR A 1 93 ? 30.962 1.030 -33.788 1.00 73.94 93 TYR A O 1
ATOM 778 N N . ARG A 1 94 ? 29.424 -0.453 -33.110 1.00 78.62 94 ARG A N 1
ATOM 779 C CA . ARG A 1 94 ? 30.111 -1.618 -33.696 1.00 78.62 94 ARG A CA 1
ATOM 780 C C . ARG A 1 94 ? 30.113 -1.592 -35.221 1.00 78.62 94 ARG A C 1
ATOM 782 O O . ARG A 1 94 ? 31.135 -1.933 -35.810 1.00 78.62 94 ARG A O 1
ATOM 789 N N . ASP A 1 95 ? 29.002 -1.220 -35.846 1.00 79.06 95 ASP A N 1
ATOM 790 C CA . ASP A 1 95 ? 28.891 -1.180 -37.306 1.00 79.06 95 ASP A CA 1
ATOM 791 C C . ASP A 1 95 ? 29.710 -0.033 -37.903 1.00 79.06 95 ASP A C 1
ATOM 793 O O . ASP A 1 95 ? 30.414 -0.254 -38.887 1.00 79.06 95 ASP A O 1
ATOM 797 N N . VAL A 1 96 ? 29.713 1.142 -37.264 1.00 79.81 96 VAL A N 1
ATOM 798 C CA . VAL A 1 96 ? 30.580 2.270 -37.640 1.00 79.81 96 VAL A CA 1
ATOM 799 C C . VAL A 1 96 ? 32.051 1.873 -37.519 1.00 79.81 96 VAL A C 1
ATOM 801 O O . VAL A 1 96 ? 32.784 1.996 -38.494 1.00 79.81 96 VAL A O 1
ATOM 804 N N . ASN A 1 97 ? 32.473 1.289 -36.390 1.00 74.31 97 ASN A N 1
ATOM 805 C CA . ASN A 1 97 ? 33.856 0.831 -36.217 1.00 74.31 97 ASN A CA 1
ATOM 806 C C . ASN A 1 97 ? 34.249 -0.230 -37.268 1.00 74.31 97 ASN A C 1
ATOM 808 O O . ASN A 1 97 ? 35.354 -0.207 -37.801 1.00 74.31 97 ASN A O 1
ATOM 812 N N . ARG A 1 98 ? 33.331 -1.138 -37.632 1.00 75.31 98 ARG A N 1
ATOM 813 C CA . ARG A 1 98 ? 33.559 -2.142 -38.686 1.00 75.31 98 ARG A CA 1
ATOM 814 C C . ARG A 1 98 ? 33.675 -1.520 -40.080 1.00 75.31 98 ARG A C 1
ATOM 816 O O . ARG A 1 98 ? 34.469 -1.987 -40.897 1.00 75.31 98 ARG A O 1
ATOM 823 N N . GLN A 1 99 ? 32.863 -0.508 -40.380 1.00 76.94 99 GLN A N 1
ATOM 824 C CA . GLN A 1 99 ? 32.924 0.226 -41.644 1.00 76.94 99 GLN A CA 1
ATOM 825 C C . GLN A 1 99 ? 34.217 1.040 -41.743 1.00 76.94 99 GLN A C 1
ATOM 827 O O . GLN A 1 99 ? 34.881 0.975 -42.774 1.00 76.94 99 GLN A O 1
ATOM 832 N N . GLU A 1 100 ? 34.626 1.713 -40.666 1.00 74.38 100 GLU A N 1
ATOM 833 C CA . GLU A 1 100 ? 35.906 2.426 -40.576 1.00 74.38 100 GLU A CA 1
ATOM 834 C C . GLU A 1 100 ? 37.101 1.482 -40.778 1.00 74.38 100 GLU A C 1
ATOM 836 O O . GLU A 1 100 ? 38.002 1.792 -41.559 1.00 74.38 100 GLU A O 1
ATOM 841 N N . GLU A 1 101 ? 37.088 0.295 -40.161 1.00 70.81 101 GLU A N 1
ATOM 842 C CA . GLU A 1 101 ? 38.097 -0.750 -40.386 1.00 70.81 101 GLU A CA 1
ATOM 843 C C . GLU A 1 101 ? 38.144 -1.188 -41.861 1.00 70.81 101 GLU A C 1
ATOM 845 O O . GLU A 1 101 ? 39.218 -1.264 -42.461 1.00 70.81 101 GLU A O 1
ATOM 850 N N . MET A 1 102 ? 36.986 -1.437 -42.482 1.00 73.12 102 MET A N 1
ATOM 851 C CA . MET A 1 102 ? 36.908 -1.857 -43.886 1.00 73.12 102 MET A CA 1
ATOM 852 C C . MET A 1 102 ? 37.363 -0.747 -44.850 1.00 73.12 102 MET A C 1
ATOM 854 O O . MET A 1 102 ? 38.026 -1.023 -45.855 1.00 73.12 102 MET A O 1
ATOM 858 N N . GLU A 1 103 ? 37.057 0.514 -44.544 1.00 74.38 103 GLU A N 1
ATOM 859 C CA . GLU A 1 103 ? 37.535 1.669 -45.300 1.00 74.38 103 GLU A CA 1
ATOM 860 C C . GLU A 1 103 ? 39.040 1.901 -45.138 1.00 74.38 103 GLU A C 1
ATOM 862 O O . GLU A 1 103 ? 39.707 2.220 -46.124 1.00 74.38 103 GLU A O 1
ATOM 867 N N . ALA A 1 104 ? 39.597 1.713 -43.939 1.00 73.12 104 ALA A N 1
ATOM 868 C CA . ALA A 1 104 ? 41.034 1.810 -43.689 1.00 73.12 104 ALA A CA 1
ATOM 869 C C . ALA A 1 104 ? 41.818 0.732 -44.459 1.00 73.12 104 ALA A C 1
ATOM 871 O O . ALA A 1 104 ? 42.842 1.033 -45.081 1.00 73.12 104 ALA A O 1
ATOM 872 N N . VAL A 1 105 ? 41.280 -0.494 -44.513 1.00 70.94 105 VAL A N 1
ATOM 873 C CA . VAL A 1 105 ? 41.809 -1.587 -45.346 1.00 70.94 105 VAL A CA 1
ATOM 874 C C . VAL A 1 105 ? 41.751 -1.219 -46.831 1.00 70.94 105 VAL A C 1
ATOM 876 O O . VAL A 1 105 ? 42.734 -1.397 -47.551 1.00 70.94 105 VAL A O 1
ATOM 879 N N . ARG A 1 106 ? 40.636 -0.642 -47.304 1.00 67.94 106 ARG A N 1
ATOM 880 C CA . ARG A 1 106 ? 40.479 -0.214 -48.707 1.00 67.94 106 ARG A CA 1
ATOM 881 C C . ARG A 1 106 ? 41.407 0.944 -49.088 1.00 67.94 106 ARG A C 1
ATOM 883 O O . ARG A 1 106 ? 41.851 1.007 -50.231 1.00 67.94 106 ARG A O 1
ATOM 890 N N . ARG A 1 107 ? 41.729 1.838 -48.148 1.00 69.56 107 ARG A N 1
ATOM 891 C CA . ARG A 1 107 ? 42.732 2.905 -48.328 1.00 69.56 107 ARG A CA 1
ATOM 892 C C . ARG A 1 107 ? 44.178 2.385 -48.279 1.00 69.56 107 ARG A C 1
ATOM 894 O O . ARG A 1 107 ? 45.102 3.184 -48.385 1.00 69.56 107 ARG A O 1
ATOM 901 N N . GLY A 1 108 ? 44.385 1.069 -48.163 1.00 53.41 108 GLY A N 1
ATOM 902 C CA . GLY A 1 108 ? 45.705 0.445 -48.246 1.00 53.41 108 GLY A CA 1
ATOM 903 C C . GLY A 1 108 ? 46.591 0.704 -47.029 1.00 53.41 108 GLY A C 1
ATOM 904 O O . GLY A 1 108 ? 47.806 0.548 -47.117 1.00 53.41 108 GLY A O 1
ATOM 905 N N . ILE A 1 109 ? 46.009 1.092 -45.891 1.00 57.59 109 ILE A N 1
ATOM 906 C CA . ILE A 1 109 ? 46.752 1.261 -44.643 1.00 57.59 109 ILE A CA 1
ATOM 907 C C . ILE A 1 109 ? 46.744 -0.093 -43.929 1.00 57.59 109 ILE A C 1
ATOM 909 O O . ILE A 1 109 ? 45.850 -0.398 -43.146 1.00 57.59 109 ILE A O 1
ATOM 913 N N . ALA A 1 110 ? 47.730 -0.940 -44.225 1.00 49.31 110 ALA A N 1
ATOM 914 C CA . ALA A 1 110 ? 47.993 -2.136 -43.433 1.00 49.31 110 ALA A CA 1
ATOM 915 C C . ALA A 1 110 ? 48.516 -1.709 -42.052 1.00 49.31 110 ALA A C 1
ATOM 917 O O . ALA A 1 110 ? 49.719 -1.539 -41.857 1.00 49.31 110 ALA A O 1
ATOM 918 N N . THR A 1 111 ? 47.627 -1.503 -41.080 1.00 45.59 111 THR A N 1
ATOM 919 C CA . THR A 1 111 ? 48.029 -1.321 -39.684 1.00 45.59 111 THR A CA 1
ATOM 920 C C . THR A 1 111 ? 48.388 -2.678 -39.091 1.00 45.59 111 THR A C 1
ATOM 922 O O . THR A 1 111 ? 47.575 -3.395 -38.511 1.00 45.59 111 THR A O 1
ATOM 925 N N . GLY A 1 112 ? 49.663 -3.036 -39.252 1.00 42.41 112 GLY A N 1
ATOM 926 C CA . GLY A 1 112 ? 50.321 -3.987 -38.371 1.00 42.41 112 GLY A CA 1
ATOM 927 C C . GLY A 1 112 ? 50.093 -3.578 -36.916 1.00 42.41 112 GLY A C 1
ATOM 928 O O . GLY A 1 112 ? 50.153 -2.401 -36.564 1.00 42.41 112 GLY A O 1
ATOM 929 N N . ALA A 1 113 ? 49.766 -4.574 -36.101 1.00 51.31 113 ALA A N 1
ATOM 930 C CA . ALA A 1 113 ? 49.436 -4.474 -34.692 1.00 51.31 113 ALA A CA 1
ATOM 931 C C . ALA A 1 113 ? 50.255 -3.428 -33.918 1.00 51.31 113 ALA A C 1
ATOM 933 O O . ALA A 1 113 ? 51.479 -3.490 -33.871 1.00 51.31 113 ALA A O 1
ATOM 934 N N . THR A 1 114 ? 49.573 -2.548 -33.187 1.00 38.38 114 THR A N 1
ATOM 935 C CA . THR A 1 114 ? 50.056 -2.055 -31.892 1.00 38.38 114 THR A CA 1
ATOM 936 C C . THR A 1 114 ? 48.845 -1.769 -31.017 1.00 38.38 114 THR A C 1
ATOM 938 O O . THR A 1 114 ? 48.263 -0.690 -31.017 1.00 38.38 114 THR A O 1
ATOM 941 N N . ARG A 1 115 ? 48.429 -2.801 -30.287 1.00 49.06 115 ARG A N 1
ATOM 942 C CA . ARG A 1 115 ? 47.456 -2.691 -29.210 1.00 49.06 115 ARG A CA 1
ATOM 943 C C . ARG A 1 115 ? 48.234 -2.221 -27.980 1.00 49.06 115 ARG A C 1
ATOM 945 O O . ARG A 1 115 ? 48.835 -3.049 -27.306 1.00 49.06 115 ARG A O 1
ATOM 952 N N . ILE A 1 116 ? 48.277 -0.913 -27.722 1.00 42.56 116 ILE A N 1
ATOM 953 C CA . ILE A 1 116 ? 48.751 -0.388 -26.435 1.00 42.56 116 ILE A CA 1
ATOM 954 C C . ILE A 1 116 ? 47.532 -0.067 -25.574 1.00 42.56 116 ILE A C 1
ATOM 956 O O . ILE A 1 116 ? 46.662 0.730 -25.912 1.00 42.56 116 ILE A O 1
ATOM 960 N N . SER A 1 117 ? 47.484 -0.820 -24.488 1.00 42.84 117 SER A N 1
ATOM 961 C CA . SER A 1 117 ? 46.585 -0.778 -23.349 1.00 42.84 117 SER A CA 1
ATOM 962 C C . SER A 1 117 ? 46.461 0.599 -22.695 1.00 42.84 117 SER A C 1
ATOM 964 O O . SER A 1 117 ? 47.455 1.299 -22.546 1.00 42.84 117 SER A O 1
ATOM 966 N N . LEU A 1 118 ? 45.238 0.881 -22.229 1.00 46.50 118 LEU A N 1
ATOM 967 C CA . LEU A 1 118 ? 44.871 1.662 -21.039 1.00 46.50 118 LEU A CA 1
ATOM 968 C C . LEU A 1 118 ? 45.809 2.811 -20.632 1.00 46.50 118 LEU A C 1
ATOM 970 O O . LEU A 1 118 ? 46.805 2.592 -19.951 1.00 46.50 118 LEU A O 1
ATOM 974 N N . PHE A 1 119 ? 45.361 4.045 -20.869 1.00 37.53 119 PHE A N 1
ATOM 975 C CA . PHE A 1 119 ? 45.675 5.157 -19.975 1.00 37.53 119 PHE A CA 1
ATOM 976 C C . PHE A 1 119 ? 44.471 5.403 -19.063 1.00 37.53 119 PHE A C 1
ATOM 978 O O . PHE A 1 119 ? 43.490 6.035 -19.449 1.00 37.53 119 PHE A O 1
ATOM 985 N N . SER A 1 120 ? 44.550 4.855 -17.849 1.00 38.12 120 SER A N 1
ATOM 986 C CA . SER A 1 120 ? 43.844 5.408 -16.696 1.00 38.12 120 SER A CA 1
ATOM 987 C C . SER A 1 120 ? 44.652 6.626 -16.264 1.00 38.12 120 SER A C 1
ATOM 989 O O . SER A 1 120 ? 45.795 6.481 -15.840 1.00 38.12 120 SER A O 1
ATOM 991 N N . SER A 1 121 ? 44.094 7.818 -16.444 1.00 38.59 121 SER A N 1
ATOM 992 C CA . SER A 1 121 ? 44.709 9.075 -16.028 1.00 38.59 121 SER A CA 1
ATOM 993 C C . SER A 1 121 ? 44.934 9.092 -14.516 1.00 38.59 121 SER A C 1
ATOM 995 O O . SER A 1 121 ? 44.009 8.848 -13.740 1.00 38.59 121 SER A O 1
ATOM 997 N N . GLU A 1 122 ? 46.177 9.378 -14.139 1.00 37.69 122 GLU A N 1
ATOM 998 C CA . GLU A 1 122 ? 46.632 9.688 -12.790 1.00 37.69 122 GLU A CA 1
ATOM 999 C C . GLU A 1 122 ? 45.768 10.777 -12.142 1.00 37.69 122 GLU A C 1
ATOM 1001 O O . GLU A 1 122 ? 45.621 11.876 -12.678 1.00 37.69 122 GLU A O 1
ATOM 1006 N N . THR A 1 123 ? 45.282 10.496 -10.934 1.00 43.88 123 THR A N 1
ATOM 1007 C CA . THR A 1 123 ? 44.913 11.531 -9.968 1.00 43.88 123 THR A CA 1
ATOM 1008 C C . THR A 1 123 ? 45.782 11.333 -8.735 1.00 43.88 123 THR A C 1
ATOM 1010 O O . THR A 1 123 ? 45.415 10.593 -7.824 1.00 43.88 123 THR A O 1
ATOM 1013 N N . GLN A 1 124 ? 46.941 11.992 -8.685 1.00 40.66 124 GLN A N 1
ATOM 1014 C CA . GLN A 1 124 ? 47.561 12.309 -7.404 1.00 40.66 124 GLN A CA 1
ATOM 1015 C C . GLN A 1 124 ? 48.362 13.616 -7.453 1.00 40.66 124 GLN A C 1
ATOM 1017 O O . GLN A 1 124 ? 49.215 13.815 -8.309 1.00 40.66 124 GLN A O 1
ATOM 1022 N N . ALA A 1 125 ? 48.083 14.435 -6.436 1.00 38.03 125 ALA A N 1
ATOM 1023 C CA . ALA A 1 125 ? 48.887 15.517 -5.878 1.00 38.03 125 ALA A CA 1
ATOM 1024 C C . ALA A 1 125 ? 48.946 16.858 -6.632 1.00 38.03 125 ALA A C 1
ATOM 1026 O O . ALA A 1 125 ? 49.806 17.098 -7.478 1.00 38.03 125 ALA A O 1
ATOM 1027 N N . ARG A 1 126 ? 48.146 17.809 -6.137 1.00 36.25 126 ARG A N 1
ATOM 1028 C CA . ARG A 1 126 ? 48.692 19.033 -5.540 1.00 36.25 126 ARG A CA 1
ATOM 1029 C C . ARG A 1 126 ? 47.833 19.502 -4.376 1.00 36.25 126 ARG A C 1
ATOM 1031 O O . ARG A 1 126 ? 46.599 19.346 -4.479 1.00 36.25 126 ARG A O 1
#

Radius of gyration: 30.33 Å; chains: 1; bounding box: 64×30×78 Å